Protein AF-A0A944LSF4-F1 (afdb_monomer_lite)

pLDDT: mean 94.44, std 5.09, range [72.0, 98.56]

Foldseek 3Di:
DDPVCPPQLQKDACVVCPLLPFWQAGIWRKAWDWDADPNDIDIFIWIQGPVRFIEGLDPCCVVPHDGHHRVVTTDANPPPPRHTRDSVVSVVSNVVNVD

Structure (mmCIF, N/CA/C/O backbone):
data_AF-A0A944LSF4-F1
#
_entry.id   AF-A0A944LSF4-F1
#
loop_
_atom_site.group_PDB
_atom_site.id
_atom_site.type_symbol
_atom_site.label_atom_id
_atom_site.label_alt_id
_atom_site.label_comp_id
_atom_site.label_asym_id
_atom_site.label_entity_id
_atom_site.label_seq_id
_atom_site.pdbx_PDB_ins_code
_atom_site.Cartn_x
_atom_site.Cartn_y
_atom_site.Cartn_z
_atom_site.occupancy
_atom_site.B_iso_or_equiv
_atom_site.auth_seq_id
_atom_site.auth_comp_id
_atom_site.auth_asym_id
_atom_site.auth_atom_id
_atom_site.pdbx_PDB_model_num
ATOM 1 N N . MET A 1 1 ? 0.348 -11.408 -12.798 1.00 73.88 1 MET A N 1
ATOM 2 C CA . MET A 1 1 ? -0.611 -11.321 -11.678 1.00 73.88 1 MET A CA 1
ATOM 3 C C . MET A 1 1 ? -1.441 -12.600 -11.629 1.00 73.88 1 MET A C 1
ATOM 5 O O . MET A 1 1 ? -1.867 -13.035 -12.696 1.00 73.88 1 MET A O 1
ATOM 9 N N . PRO A 1 2 ? -1.641 -13.226 -10.457 1.00 80.25 2 PRO A N 1
ATOM 10 C CA . PRO A 1 2 ? -2.462 -14.429 -10.315 1.00 80.25 2 PRO A CA 1
ATOM 11 C C . PRO A 1 2 ? -3.941 -14.175 -10.630 1.00 80.25 2 PRO A C 1
ATOM 13 O O . PRO A 1 2 ? -4.48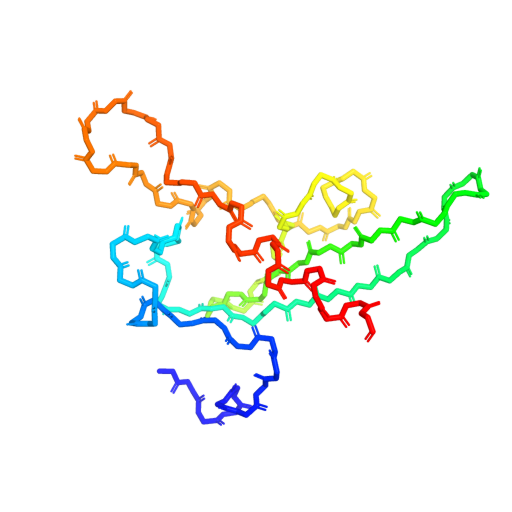2 -13.130 -10.277 1.00 80.25 2 PRO A O 1
ATOM 16 N N . ALA A 1 3 ? -4.622 -15.162 -11.219 1.00 86.00 3 ALA A N 1
ATOM 17 C CA . ALA A 1 3 ? -6.058 -15.075 -11.515 1.00 86.00 3 ALA A CA 1
ATOM 18 C C . ALA A 1 3 ? -6.925 -14.874 -10.256 1.00 86.00 3 ALA A C 1
ATOM 20 O O . ALA A 1 3 ? -7.996 -14.280 -10.340 1.00 86.00 3 ALA A O 1
ATOM 21 N N . ALA A 1 4 ? -6.443 -15.333 -9.097 1.00 86.94 4 ALA A N 1
ATOM 22 C CA . ALA A 1 4 ? -7.153 -15.259 -7.823 1.00 86.94 4 ALA A CA 1
ATOM 23 C C . ALA A 1 4 ? -7.442 -13.821 -7.356 1.00 86.94 4 ALA A C 1
ATOM 25 O O . ALA A 1 4 ? -8.471 -13.595 -6.734 1.00 86.94 4 ALA A O 1
ATOM 26 N N . VAL A 1 5 ? -6.577 -12.857 -7.689 1.00 89.75 5 VAL A N 1
ATOM 27 C CA . VAL A 1 5 ? -6.711 -11.451 -7.252 1.00 89.75 5 VAL A CA 1
ATOM 28 C C . VAL A 1 5 ? -7.224 -10.528 -8.358 1.00 89.75 5 VAL A C 1
ATOM 30 O O . VAL A 1 5 ? -7.424 -9.343 -8.139 1.00 89.75 5 VAL A O 1
ATOM 33 N N . ALA A 1 6 ? -7.463 -11.055 -9.562 1.00 90.75 6 ALA A N 1
ATOM 34 C CA . ALA A 1 6 ? -7.773 -10.249 -10.745 1.00 90.75 6 ALA A CA 1
ATOM 35 C C . ALA A 1 6 ? -9.093 -9.462 -10.656 1.00 90.75 6 ALA A C 1
ATOM 37 O O . ALA A 1 6 ? -9.303 -8.539 -11.438 1.00 90.75 6 ALA A O 1
ATOM 38 N N . LYS A 1 7 ? -9.995 -9.856 -9.752 1.00 93.31 7 LYS A N 1
ATOM 39 C CA . LYS A 1 7 ? -11.297 -9.211 -9.527 1.00 93.31 7 LYS A CA 1
ATOM 40 C C . LYS A 1 7 ? -11.388 -8.524 -8.166 1.00 93.31 7 LYS A C 1
ATOM 42 O O . LYS A 1 7 ? -12.480 -8.122 -7.775 1.00 93.31 7 LYS A O 1
ATOM 47 N N . ASP A 1 8 ? -10.281 -8.457 -7.435 1.00 96.06 8 ASP A N 1
ATOM 48 C CA . ASP A 1 8 ? -10.269 -7.836 -6.121 1.00 96.06 8 ASP A CA 1
ATOM 49 C C . ASP A 1 8 ? -10.427 -6.311 -6.274 1.00 96.06 8 ASP A C 1
ATOM 51 O O . ASP A 1 8 ? -9.679 -5.711 -7.053 1.00 96.06 8 ASP A O 1
ATOM 55 N N . PRO A 1 9 ? -11.393 -5.669 -5.592 1.00 95.06 9 PRO A N 1
ATOM 56 C CA . PRO A 1 9 ? -11.581 -4.220 -5.675 1.00 95.06 9 PRO A CA 1
ATOM 57 C C . PRO A 1 9 ? -10.372 -3.428 -5.159 1.00 95.06 9 PRO A C 1
ATOM 59 O O . PRO A 1 9 ? -10.191 -2.281 -5.558 1.00 95.06 9 PRO A O 1
ATOM 62 N N . GLY A 1 10 ? -9.538 -4.030 -4.309 1.00 96.81 10 GLY A N 1
ATOM 63 C CA . GLY A 1 10 ? -8.293 -3.450 -3.826 1.00 96.81 10 GLY A CA 1
ATOM 64 C C . GLY A 1 10 ? -7.097 -3.681 -4.745 1.00 96.81 10 GLY A C 1
ATOM 65 O O . GLY A 1 10 ? -5.993 -3.249 -4.422 1.00 96.81 10 GLY A O 1
ATOM 66 N N . LEU A 1 11 ? -7.254 -4.369 -5.878 1.00 97.69 11 LEU A N 1
ATOM 67 C CA . LEU A 1 11 ? -6.133 -4.655 -6.764 1.00 97.69 11 LEU A CA 1
ATOM 68 C C . LEU A 1 11 ? -5.550 -3.373 -7.383 1.00 97.69 11 LEU A C 1
ATOM 70 O O . LEU A 1 11 ? -6.191 -2.701 -8.191 1.00 97.69 11 LEU A O 1
ATOM 74 N N . LEU A 1 12 ? -4.270 -3.117 -7.106 1.00 97.38 12 LEU A N 1
ATOM 75 C CA . LEU A 1 12 ? -3.474 -2.058 -7.723 1.00 97.38 12 LEU A CA 1
ATOM 76 C C . LEU A 1 12 ? -2.325 -2.686 -8.513 1.00 97.38 12 LEU A C 1
ATOM 78 O O . LEU A 1 12 ? -1.564 -3.491 -7.977 1.00 97.38 12 LEU A O 1
ATOM 82 N N . VAL A 1 13 ? -2.178 -2.319 -9.786 1.00 96.69 13 VAL A N 1
ATOM 83 C CA . VAL A 1 13 ? -1.155 -2.882 -10.685 1.00 96.69 13 VAL A CA 1
ATOM 84 C C . VAL A 1 13 ? -0.256 -1.788 -11.238 1.00 96.69 13 VAL A C 1
ATOM 86 O O . VAL A 1 13 ? -0.742 -0.744 -11.671 1.00 96.69 13 VAL A O 1
ATOM 89 N N . SER A 1 14 ? 1.050 -2.041 -11.294 1.00 96.44 14 SER A N 1
ATOM 90 C CA . SER A 1 14 ? 2.039 -1.054 -11.740 1.00 96.44 14 SER A CA 1
ATOM 91 C C . SER A 1 14 ? 1.741 -0.487 -13.126 1.00 96.44 14 SER A C 1
ATOM 93 O O . SER A 1 14 ? 1.882 0.710 -13.349 1.00 96.44 14 SER A O 1
ATOM 95 N N . THR A 1 15 ? 1.228 -1.311 -14.041 1.00 95.00 15 THR A N 1
ATOM 96 C CA . THR A 1 15 ? 0.867 -0.904 -15.407 1.00 95.00 15 THR A CA 1
ATOM 97 C C . THR A 1 15 ? -0.233 0.152 -15.473 1.00 95.00 15 THR A C 1
ATOM 99 O O . THR A 1 15 ? -0.288 0.890 -16.450 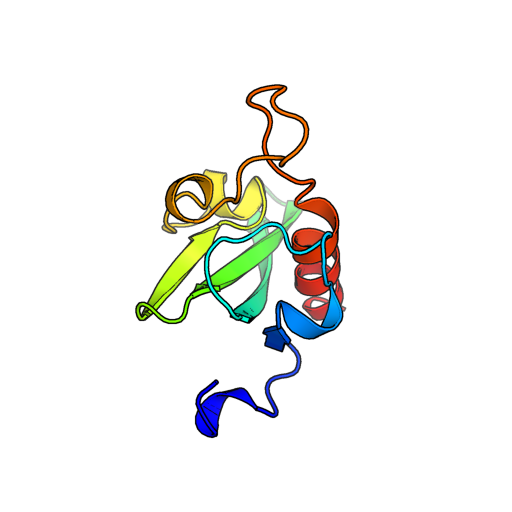1.00 95.00 15 THR A O 1
ATOM 102 N N . THR A 1 16 ? -1.095 0.247 -14.457 1.00 92.50 16 THR A N 1
ATOM 103 C CA . THR A 1 16 ? -2.130 1.292 -14.385 1.00 92.50 16 THR A CA 1
ATOM 104 C C . THR A 1 16 ? -1.537 2.636 -13.964 1.00 92.50 16 THR A C 1
ATOM 106 O O . THR A 1 16 ? -2.006 3.682 -14.404 1.00 92.50 16 THR A O 1
ATOM 109 N N . PHE A 1 17 ? -0.491 2.618 -13.134 1.00 89.94 17 PHE A N 1
ATOM 110 C CA . PHE A 1 17 ? 0.144 3.819 -12.583 1.00 89.94 17 PHE A CA 1
ATOM 111 C C . PHE A 1 17 ? 1.364 4.281 -13.398 1.00 89.94 17 PHE A C 1
ATOM 113 O O . PHE A 1 17 ? 1.747 5.449 -13.316 1.00 89.94 17 PHE A O 1
ATOM 120 N N . GLY A 1 18 ? 1.967 3.392 -14.193 1.00 90.94 18 GLY A N 1
ATOM 121 C CA . GLY A 1 18 ? 3.176 3.669 -14.969 1.00 90.94 18 GLY A CA 1
ATOM 122 C C . GLY A 1 18 ? 4.322 4.130 -14.068 1.00 90.94 18 GLY A C 1
ATOM 123 O O . GLY A 1 18 ? 4.562 3.549 -13.012 1.00 90.94 18 GLY A O 1
ATOM 124 N N . ASP A 1 19 ? 4.977 5.225 -14.449 1.00 88.69 19 ASP A N 1
ATOM 125 C CA . ASP A 1 19 ? 6.115 5.802 -13.716 1.00 88.69 19 ASP A CA 1
ATOM 126 C C . ASP A 1 19 ? 5.748 6.340 -12.322 1.00 88.69 19 ASP A C 1
ATOM 128 O O . ASP A 1 19 ? 6.625 6.641 -11.517 1.00 88.69 19 ASP A O 1
ATOM 132 N N . LYS A 1 20 ? 4.450 6.463 -12.017 1.00 90.44 20 LYS A N 1
ATOM 133 C CA . LYS A 1 20 ? 3.960 6.864 -10.690 1.00 90.44 20 LYS A CA 1
ATOM 134 C C . LYS A 1 20 ? 3.797 5.686 -9.735 1.00 90.44 20 LYS A C 1
ATOM 136 O O . LYS A 1 20 ? 3.366 5.887 -8.605 1.00 90.44 20 LYS A O 1
ATOM 141 N N . TRP A 1 21 ? 4.070 4.462 -10.182 1.00 96.25 21 TRP A N 1
ATOM 142 C CA . TRP A 1 21 ? 3.961 3.283 -9.338 1.00 96.25 21 TRP A CA 1
ATOM 143 C C . TRP A 1 21 ? 5.026 3.312 -8.232 1.00 96.25 21 TRP A C 1
ATOM 145 O O . TRP A 1 21 ? 6.217 3.244 -8.541 1.00 96.25 21 TRP A O 1
ATOM 155 N N . PRO A 1 22 ? 4.643 3.383 -6.944 1.00 97.12 22 PRO A N 1
ATOM 156 C CA . PRO A 1 22 ? 5.609 3.664 -5.893 1.00 97.12 22 PRO A CA 1
ATOM 157 C C . PRO A 1 22 ? 6.246 2.406 -5.298 1.00 97.12 22 PRO A C 1
ATOM 159 O O . PRO A 1 22 ? 6.982 2.494 -4.320 1.00 97.12 22 PRO A O 1
ATOM 162 N N . LEU A 1 23 ? 5.978 1.224 -5.852 1.00 97.56 23 LEU A N 1
ATOM 163 C CA . LEU A 1 23 ? 6.439 -0.048 -5.303 1.00 97.56 23 LEU A CA 1
ATOM 164 C C . LEU A 1 23 ? 7.371 -0.781 -6.268 1.00 97.56 23 LEU A C 1
ATOM 166 O O . LEU A 1 23 ? 7.291 -0.643 -7.483 1.00 97.56 23 LEU A O 1
ATOM 170 N N . THR A 1 24 ? 8.255 -1.612 -5.730 1.00 97.31 24 THR A N 1
ATOM 171 C CA . THR A 1 24 ? 9.144 -2.468 -6.531 1.00 97.31 24 THR A CA 1
ATOM 172 C C . THR A 1 24 ? 8.452 -3.749 -7.005 1.00 97.31 24 THR A C 1
ATOM 174 O O . THR A 1 24 ? 8.929 -4.410 -7.927 1.00 97.31 24 THR A O 1
ATOM 177 N N . VAL A 1 25 ? 7.315 -4.101 -6.399 1.00 97.44 25 VAL A N 1
ATOM 178 C CA . VAL A 1 25 ? 6.491 -5.258 -6.775 1.00 97.44 25 VAL A CA 1
ATOM 179 C C . VAL A 1 25 ? 5.488 -4.888 -7.873 1.00 97.44 25 VAL A C 1
ATOM 181 O O . VAL A 1 25 ? 5.019 -3.757 -7.906 1.00 97.44 25 VAL A O 1
ATOM 184 N N . PRO A 1 26 ? 5.114 -5.810 -8.778 1.00 97.06 26 PRO A N 1
ATOM 185 C CA . PRO A 1 26 ? 4.282 -5.482 -9.943 1.00 97.06 26 PRO A CA 1
ATOM 186 C C . PRO A 1 26 ? 2.807 -5.191 -9.624 1.00 97.06 26 PRO A C 1
ATOM 188 O O . PRO A 1 26 ? 2.093 -4.646 -10.465 1.00 97.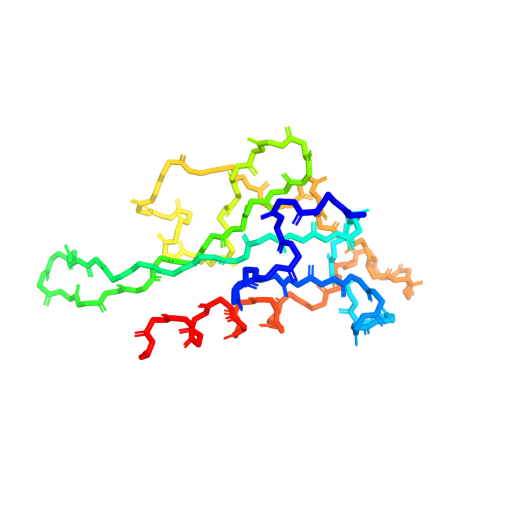06 26 PRO A O 1
ATOM 191 N N . TYR A 1 27 ? 2.324 -5.604 -8.456 1.00 97.75 27 TYR A N 1
ATOM 192 C CA . TYR A 1 27 ? 0.964 -5.350 -7.996 1.00 97.75 27 TYR A CA 1
ATOM 193 C C . TYR A 1 27 ? 0.896 -5.490 -6.477 1.00 97.75 27 TYR A C 1
ATOM 195 O O . TYR A 1 27 ? 1.763 -6.134 -5.885 1.00 97.75 27 TYR A O 1
ATOM 203 N N . VAL A 1 28 ? -0.157 -4.946 -5.879 1.00 98.25 28 VAL A N 1
ATOM 204 C CA . VAL A 1 28 ? -0.582 -5.247 -4.509 1.00 98.25 28 VAL A CA 1
ATOM 205 C C . VAL A 1 28 ? -2.101 -5.345 -4.444 1.00 98.25 28 VAL A C 1
ATOM 207 O O . VAL A 1 28 ? -2.792 -4.869 -5.346 1.00 98.25 28 VAL A O 1
ATOM 210 N N . VAL A 1 29 ? -2.618 -5.947 -3.379 1.00 98.31 29 VAL A N 1
ATOM 211 C CA . VAL A 1 29 ? -4.041 -5.871 -3.032 1.00 98.31 29 VAL A CA 1
ATOM 212 C C . VAL A 1 29 ? -4.180 -4.979 -1.806 1.00 98.31 29 VAL A C 1
ATOM 214 O O . VAL A 1 29 ? -3.662 -5.307 -0.743 1.00 98.31 29 VAL A O 1
ATOM 217 N N . ALA A 1 30 ? -4.805 -3.822 -1.977 1.00 98.25 30 ALA A N 1
ATOM 218 C CA . ALA A 1 30 ? -5.068 -2.869 -0.916 1.00 98.25 30 ALA A CA 1
ATOM 219 C C . ALA A 1 30 ? -6.272 -3.297 -0.074 1.00 98.25 30 ALA A C 1
ATOM 221 O O . ALA A 1 30 ? -7.263 -3.801 -0.593 1.00 98.25 30 ALA A O 1
ATOM 222 N N . HIS A 1 31 ? -6.196 -3.022 1.223 1.00 98.06 31 HIS A N 1
ATOM 223 C CA . HIS A 1 31 ? -7.271 -3.268 2.175 1.00 98.06 31 HIS A CA 1
ATOM 224 C C . HIS A 1 31 ? -7.480 -2.046 3.050 1.00 98.06 31 HIS A C 1
ATOM 226 O O . HIS A 1 31 ? -6.547 -1.278 3.310 1.00 98.06 31 HIS A O 1
ATOM 232 N N . CYS A 1 32 ? -8.701 -1.899 3.553 1.00 98.06 32 CYS A N 1
ATOM 233 C CA . CYS A 1 32 ? -9.006 -0.887 4.544 1.00 98.06 32 CYS A CA 1
ATOM 234 C C . CYS A 1 32 ? -9.955 -1.417 5.613 1.00 98.06 32 CYS A C 1
ATOM 236 O O . CYS A 1 32 ? -10.950 -2.076 5.314 1.00 98.06 32 CYS A O 1
ATOM 238 N N . GLN A 1 33 ? -9.640 -1.111 6.870 1.00 96.56 33 GLN A N 1
ATOM 239 C CA . GLN A 1 33 ? -10.463 -1.459 8.022 1.00 96.56 33 GLN A CA 1
ATOM 240 C C . GLN A 1 33 ? -10.615 -0.261 8.963 1.00 96.56 33 GLN A C 1
ATOM 242 O O . GLN A 1 33 ? -9.636 0.379 9.345 1.00 96.56 33 GLN A O 1
ATOM 247 N N . GLY A 1 34 ? -11.846 0.009 9.399 1.00 96.44 34 GLY A N 1
ATOM 248 C CA . GLY A 1 34 ? -12.111 0.956 10.481 1.00 96.44 34 GLY A CA 1
ATOM 249 C C . GLY A 1 34 ? -11.795 0.359 11.856 1.00 96.44 34 GLY A C 1
ATOM 250 O O . GLY A 1 34 ? -12.221 -0.755 12.164 1.00 96.44 34 GLY A O 1
ATOM 251 N N . ILE A 1 35 ? -11.094 1.111 12.703 1.00 95.44 35 ILE A N 1
ATOM 252 C CA . ILE A 1 35 ? -10.842 0.770 14.112 1.00 95.44 35 ILE A CA 1
ATOM 253 C C . ILE A 1 35 ? -11.271 1.917 15.031 1.00 95.44 35 ILE A C 1
ATOM 255 O O . ILE A 1 35 ? -11.395 3.063 14.598 1.00 95.44 35 ILE A O 1
ATOM 259 N N . THR A 1 36 ? -11.455 1.626 16.321 1.00 96.69 36 THR A N 1
ATOM 260 C CA . THR A 1 36 ? -11.689 2.648 17.349 1.00 96.69 36 THR A CA 1
ATOM 261 C C . THR A 1 36 ? -10.595 2.593 18.406 1.00 96.69 36 THR A C 1
ATOM 263 O O . THR A 1 36 ? -10.448 1.590 19.098 1.00 96.69 36 THR A O 1
ATOM 266 N N . VAL A 1 37 ? -9.856 3.692 18.564 1.00 94.12 37 VAL A N 1
ATOM 267 C CA . VAL A 1 37 ? -8.788 3.836 19.564 1.00 94.12 37 VAL A CA 1
ATOM 268 C C . VAL A 1 37 ? -9.086 5.065 20.412 1.00 94.12 37 VAL A C 1
ATOM 270 O O . VAL A 1 37 ? -9.270 6.157 19.878 1.00 94.12 37 VAL A O 1
ATOM 273 N N . ALA A 1 38 ? -9.182 4.889 21.734 1.00 93.94 38 ALA A N 1
ATOM 274 C CA . ALA A 1 38 ? -9.495 5.967 22.682 1.00 93.94 38 ALA A CA 1
ATOM 275 C C . ALA A 1 38 ? -10.719 6.825 22.271 1.00 93.94 38 ALA A C 1
ATOM 277 O O . ALA A 1 38 ? -10.705 8.050 22.378 1.00 93.94 38 ALA A O 1
ATOM 278 N N . GLY A 1 39 ? -11.774 6.179 21.755 1.00 94.94 39 GLY A N 1
ATOM 279 C CA . GLY A 1 39 ? -13.011 6.845 21.326 1.00 94.94 39 GLY A CA 1
ATOM 280 C C . GLY A 1 39 ? -12.939 7.568 19.974 1.00 94.94 39 GLY A C 1
ATOM 281 O O . GLY A 1 39 ? -13.896 8.241 19.606 1.00 94.94 39 GLY A O 1
ATOM 282 N N . ARG A 1 40 ? -11.839 7.439 19.220 1.00 95.56 40 ARG A N 1
ATOM 283 C CA . ARG A 1 40 ? -11.689 7.999 17.867 1.00 95.56 40 ARG A CA 1
ATOM 284 C C . ARG A 1 40 ? -11.755 6.899 16.817 1.00 95.56 40 ARG A C 1
ATOM 286 O O . ARG A 1 40 ? -11.116 5.863 16.985 1.00 95.56 40 ARG A O 1
ATOM 293 N N . HIS A 1 41 ? -12.491 7.142 15.736 1.00 95.62 41 HIS A N 1
ATOM 294 C CA . HIS A 1 41 ? -12.506 6.267 14.566 1.00 95.62 41 HIS A CA 1
ATOM 295 C C . HIS A 1 41 ? -11.293 6.557 13.684 1.00 95.62 41 HIS A C 1
ATOM 297 O O . HIS A 1 41 ? -11.074 7.703 13.295 1.00 95.62 41 HIS A O 1
ATOM 303 N N . LEU A 1 42 ? -10.512 5.523 13.390 1.00 96.38 42 LEU A N 1
ATOM 304 C CA . LEU A 1 42 ? -9.327 5.581 12.540 1.00 96.38 42 LEU A CA 1
ATOM 305 C C . LEU A 1 42 ? -9.459 4.548 11.419 1.00 96.38 42 LEU A C 1
ATOM 307 O O . LEU A 1 42 ? -10.193 3.570 11.555 1.00 96.38 42 LEU A O 1
ATOM 311 N N . GLN A 1 43 ? -8.729 4.753 10.328 1.00 97.62 43 GLN A N 1
ATOM 312 C CA . GLN A 1 43 ? -8.702 3.844 9.185 1.00 97.62 43 GLN A CA 1
ATOM 313 C C . GLN A 1 43 ? -7.317 3.211 9.071 1.00 97.62 43 GLN A C 1
ATOM 315 O O . GLN A 1 43 ? -6.306 3.903 8.960 1.00 97.62 43 GLN A O 1
ATOM 320 N N . VAL A 1 44 ? -7.275 1.887 9.112 1.00 98.00 44 VAL A N 1
ATOM 321 C CA . VAL A 1 44 ? -6.077 1.076 8.905 1.00 98.00 44 VAL A CA 1
ATOM 322 C C . VAL A 1 44 ? -6.024 0.719 7.428 1.00 98.00 44 VAL A C 1
ATOM 324 O O . VAL A 1 44 ? -6.878 -0.031 6.963 1.00 98.00 44 VAL A O 1
ATOM 327 N N . ALA A 1 45 ? -5.039 1.254 6.707 1.00 98.31 45 ALA A N 1
ATOM 328 C CA . ALA A 1 45 ? -4.781 0.907 5.313 1.00 98.31 45 ALA A CA 1
ATOM 329 C C . ALA A 1 45 ? -3.576 -0.034 5.227 1.00 98.31 45 ALA A C 1
ATOM 331 O O . ALA A 1 45 ? -2.494 0.283 5.736 1.00 98.31 45 ALA A O 1
ATOM 332 N N . THR A 1 46 ? -3.745 -1.174 4.567 1.00 98.56 46 THR A N 1
ATOM 333 C CA . THR A 1 46 ? -2.679 -2.160 4.344 1.00 98.56 46 THR A CA 1
ATOM 334 C C . THR A 1 46 ? -2.629 -2.595 2.890 1.00 98.56 46 THR A C 1
ATOM 336 O O . THR A 1 46 ? -3.558 -2.349 2.120 1.00 98.56 46 THR A O 1
ATOM 339 N N . VAL A 1 47 ? -1.523 -3.229 2.505 1.00 98.56 47 VAL A N 1
ATOM 340 C CA . VAL A 1 47 ? -1.367 -3.849 1.190 1.00 98.56 47 VAL A CA 1
ATOM 341 C C . VAL A 1 47 ? -0.774 -5.246 1.319 1.00 98.56 47 VAL A C 1
ATOM 343 O O . VAL A 1 47 ? 0.231 -5.435 2.006 1.00 98.56 47 VAL A O 1
ATOM 346 N N . ASP A 1 48 ? -1.369 -6.212 0.629 1.00 98.25 48 ASP A N 1
ATOM 347 C CA . ASP A 1 48 ? -0.797 -7.542 0.448 1.00 98.25 48 ASP A CA 1
ATOM 348 C C . ASP A 1 48 ? 0.069 -7.560 -0.808 1.00 98.25 48 ASP A C 1
ATOM 350 O O . ASP A 1 48 ? -0.385 -7.248 -1.916 1.00 98.25 48 ASP A O 1
ATOM 354 N N . ALA A 1 49 ? 1.333 -7.932 -0.633 1.00 98.00 49 ALA A N 1
ATOM 355 C CA . ALA A 1 49 ? 2.301 -8.026 -1.709 1.00 98.00 49 ALA A CA 1
ATOM 356 C C . ALA A 1 49 ? 2.356 -9.447 -2.310 1.00 98.00 49 ALA A C 1
ATOM 358 O O . ALA A 1 49 ? 1.933 -10.424 -1.686 1.00 98.00 49 ALA A O 1
ATOM 359 N N . PRO A 1 50 ? 2.922 -9.611 -3.521 1.00 97.06 50 PRO A N 1
ATOM 360 C CA . PRO A 1 50 ? 3.023 -10.915 -4.182 1.00 97.06 50 PRO A CA 1
ATOM 361 C C . PRO A 1 50 ? 3.886 -11.936 -3.430 1.00 97.06 50 PRO A C 1
ATOM 363 O O . PRO A 1 50 ? 3.809 -13.126 -3.724 1.00 97.06 50 PRO A O 1
ATOM 366 N N . ASP A 1 51 ? 4.709 -11.486 -2.480 1.00 95.12 51 ASP A N 1
ATOM 367 C CA . ASP A 1 51 ? 5.511 -12.347 -1.608 1.00 95.12 51 ASP A CA 1
ATOM 368 C C . ASP A 1 51 ? 4.709 -12.940 -0.432 1.00 95.12 51 ASP A C 1
ATOM 370 O O . ASP A 1 51 ? 5.275 -13.644 0.405 1.00 95.12 51 ASP A O 1
ATOM 374 N N . GLY A 1 52 ? 3.396 -12.684 -0.385 1.00 95.38 52 GLY A N 1
ATOM 375 C CA . GLY A 1 52 ? 2.470 -13.222 0.609 1.00 95.38 52 GLY A CA 1
ATOM 376 C C . GLY A 1 52 ? 2.482 -12.474 1.940 1.00 95.38 52 GLY A C 1
ATOM 377 O O . GLY A 1 52 ? 1.926 -12.979 2.914 1.00 95.38 52 GLY A O 1
ATOM 378 N N . LYS A 1 53 ? 3.126 -11.305 2.006 1.00 97.94 53 LYS A N 1
ATOM 379 C CA . LYS A 1 53 ? 3.200 -10.492 3.220 1.00 97.94 53 LYS A CA 1
ATOM 380 C C . LYS A 1 53 ? 2.282 -9.279 3.148 1.00 97.94 53 LYS A C 1
ATOM 382 O O . LYS A 1 53 ? 2.066 -8.707 2.080 1.00 97.94 53 LYS A O 1
ATOM 387 N N . THR A 1 54 ? 1.834 -8.851 4.323 1.00 98.44 54 THR A N 1
ATOM 388 C CA . THR A 1 54 ? 1.017 -7.651 4.508 1.00 98.44 54 THR A CA 1
ATOM 389 C C . THR A 1 54 ? 1.863 -6.515 5.070 1.00 98.44 54 THR A C 1
ATOM 391 O O . THR A 1 54 ? 2.545 -6.662 6.091 1.00 98.44 54 THR A O 1
ATOM 394 N N . TYR A 1 55 ? 1.783 -5.365 4.414 1.00 98.56 55 TYR A N 1
ATOM 395 C CA . TYR A 1 55 ? 2.523 -4.159 4.757 1.00 98.56 55 TYR A CA 1
ATOM 396 C C . TYR A 1 55 ? 1.579 -3.042 5.197 1.00 98.56 55 TYR A C 1
ATOM 398 O O . TYR A 1 55 ? 0.478 -2.892 4.662 1.00 98.56 55 TYR A O 1
ATOM 406 N N . ALA A 1 56 ? 2.021 -2.234 6.159 1.00 98.31 56 ALA A N 1
ATOM 407 C CA . ALA A 1 56 ? 1.311 -1.026 6.555 1.00 98.31 56 ALA A CA 1
ATOM 408 C C . ALA A 1 56 ? 1.427 0.036 5.453 1.00 98.31 56 ALA A C 1
ATOM 410 O O . ALA A 1 56 ? 2.532 0.461 5.118 1.00 98.31 56 ALA A O 1
ATOM 411 N N . ALA A 1 57 ? 0.291 0.489 4.919 1.00 97.62 57 ALA A N 1
ATOM 412 C CA . ALA A 1 57 ? 0.255 1.526 3.890 1.00 97.62 57 ALA A CA 1
ATOM 413 C C . ALA A 1 57 ? 0.137 2.939 4.486 1.00 97.62 57 ALA A C 1
ATOM 415 O O . ALA A 1 57 ? 0.586 3.896 3.865 1.00 97.62 57 ALA A O 1
ATOM 416 N N . ASN A 1 58 ? -0.417 3.093 5.694 1.00 97.62 58 ASN A N 1
ATOM 417 C CA . ASN A 1 58 ? -0.519 4.383 6.382 1.00 97.62 58 ASN A CA 1
ATOM 418 C C . ASN A 1 58 ? 0.031 4.346 7.821 1.00 97.62 58 ASN A C 1
ATOM 420 O O . ASN A 1 58 ? 0.314 3.284 8.376 1.00 97.62 58 ASN A O 1
ATOM 424 N N . GLY A 1 59 ? 0.162 5.526 8.438 1.00 96.62 59 GLY A N 1
ATOM 425 C CA . GLY A 1 59 ? 0.661 5.662 9.813 1.00 96.62 59 GLY A CA 1
ATOM 426 C C . GLY A 1 59 ? -0.198 4.919 10.839 1.00 96.62 59 GLY A C 1
ATOM 427 O O . GLY A 1 59 ? 0.333 4.222 11.688 1.00 96.62 59 GLY A O 1
ATOM 428 N N . THR A 1 60 ? -1.527 4.950 10.702 1.00 97.19 60 THR A N 1
ATOM 429 C CA . THR A 1 60 ? -2.433 4.208 11.596 1.00 97.19 60 THR A CA 1
ATOM 430 C C . THR A 1 60 ? -2.173 2.702 11.564 1.00 97.19 60 THR A C 1
ATOM 432 O O . THR A 1 60 ? -2.173 2.065 12.615 1.00 97.19 60 THR A O 1
ATOM 435 N N . ALA A 1 61 ? -1.923 2.123 10.388 1.00 97.75 61 ALA A N 1
ATOM 436 C CA . ALA A 1 61 ? -1.557 0.718 10.268 1.00 97.75 61 ALA A CA 1
ATOM 437 C C . ALA A 1 61 ? -0.190 0.418 10.903 1.00 97.75 61 ALA A C 1
ATOM 439 O O . ALA A 1 61 ? -0.042 -0.636 11.516 1.00 97.75 61 ALA A O 1
ATOM 440 N N . LYS A 1 62 ? 0.782 1.338 10.805 1.00 96.75 62 LYS A N 1
ATOM 441 C CA . LYS A 1 62 ? 2.084 1.213 11.486 1.00 96.75 62 LYS A CA 1
ATOM 442 C C . LYS A 1 62 ? 1.946 1.283 13.013 1.00 96.75 62 LYS A C 1
ATOM 444 O O . LYS A 1 62 ? 2.538 0.469 13.711 1.00 96.75 62 LYS A O 1
ATOM 449 N N . ASP A 1 63 ? 1.141 2.215 13.518 1.00 96.56 63 ASP A N 1
ATOM 450 C CA . ASP A 1 63 ? 1.051 2.529 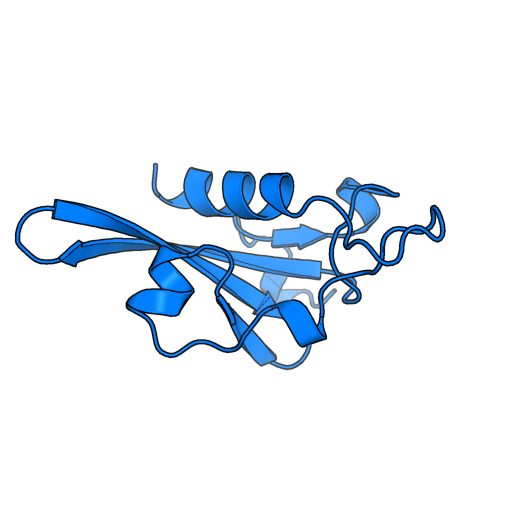14.951 1.00 96.56 63 ASP A CA 1
ATOM 451 C C . ASP A 1 63 ? 0.115 1.594 15.731 1.00 96.56 63 ASP A C 1
ATOM 453 O O . ASP A 1 63 ? 0.284 1.392 16.935 1.00 96.56 63 ASP A O 1
ATOM 457 N N . HIS A 1 64 ? -0.907 1.046 15.067 1.00 94.88 64 HIS A N 1
ATOM 458 C CA . HIS A 1 64 ? -1.969 0.266 15.712 1.00 94.88 64 HIS A CA 1
ATOM 459 C C . HIS A 1 64 ? -2.155 -1.141 15.130 1.00 94.88 64 HIS A C 1
ATOM 461 O O . HIS A 1 64 ? -3.025 -1.881 15.592 1.00 94.88 64 HIS A O 1
ATOM 467 N N . GLY A 1 65 ? -1.363 -1.517 14.126 1.00 90.75 65 GLY A N 1
ATOM 468 C CA . GLY A 1 65 ? -1.361 -2.846 13.521 1.00 90.75 65 GLY A CA 1
ATOM 469 C C . GLY A 1 65 ? -0.124 -3.671 13.877 1.00 90.75 65 GLY A C 1
ATOM 470 O O . GLY A 1 65 ? 0.786 -3.211 14.559 1.00 90.75 65 GLY A O 1
ATOM 471 N N . ASN A 1 66 ? -0.086 -4.907 13.381 1.00 94.44 66 ASN A N 1
ATOM 472 C CA . ASN A 1 66 ? 1.095 -5.774 13.423 1.00 94.44 66 ASN A CA 1
ATOM 473 C C . ASN A 1 66 ? 1.493 -6.151 11.988 1.00 94.44 66 ASN A C 1
ATOM 475 O O . ASN A 1 66 ? 1.405 -7.312 11.589 1.00 94.44 66 ASN A O 1
ATOM 479 N N . TYR A 1 67 ? 1.839 -5.136 11.194 1.00 97.19 67 TYR A N 1
ATOM 480 C CA . TYR A 1 67 ? 2.173 -5.263 9.774 1.00 97.19 67 TYR A CA 1
ATOM 481 C C . TYR A 1 67 ? 3.630 -4.882 9.521 1.00 97.19 67 TYR A C 1
ATOM 483 O O . TYR A 1 67 ? 4.257 -4.192 10.324 1.00 97.19 67 TYR A O 1
ATOM 491 N N . LEU A 1 68 ? 4.172 -5.320 8.388 1.00 97.81 68 LEU A N 1
ATOM 492 C CA . LEU A 1 68 ? 5.541 -4.990 8.006 1.00 97.81 68 LEU A CA 1
ATOM 493 C C . LEU A 1 68 ? 5.666 -3.546 7.515 1.00 97.81 68 LEU A C 1
ATOM 495 O O . LEU A 1 68 ? 4.709 -2.964 7.000 1.00 97.81 68 LEU A O 1
ATOM 499 N N . ASP A 1 69 ? 6.878 -2.995 7.611 1.00 96.25 69 ASP A N 1
ATOM 500 C CA . ASP A 1 69 ? 7.179 -1.694 7.019 1.00 96.25 69 ASP A CA 1
ATOM 501 C C . ASP A 1 69 ? 7.312 -1.793 5.491 1.00 96.25 69 ASP A C 1
ATOM 503 O O . ASP A 1 69 ? 8.041 -2.639 4.954 1.00 96.25 69 ASP A O 1
ATOM 507 N N . ILE A 1 70 ? 6.598 -0.906 4.797 1.00 96.62 70 ILE A N 1
ATOM 508 C CA . ILE A 1 70 ? 6.563 -0.788 3.341 1.00 96.62 70 ILE A CA 1
ATOM 509 C C . ILE A 1 70 ? 7.933 -0.447 2.735 1.00 96.62 70 ILE A C 1
ATOM 511 O O . ILE A 1 70 ? 8.171 -0.763 1.571 1.00 96.62 70 ILE A O 1
ATOM 515 N N . ASP A 1 71 ? 8.861 0.129 3.512 1.00 94.50 71 ASP A N 1
ATOM 516 C CA . ASP A 1 71 ? 10.176 0.604 3.048 1.00 94.50 71 ASP A CA 1
ATOM 517 C C . ASP A 1 71 ? 10.968 -0.434 2.237 1.00 94.50 71 ASP A C 1
ATOM 519 O O . ASP A 1 71 ? 11.669 -0.081 1.282 1.00 94.50 71 ASP A O 1
ATOM 523 N N . SER A 1 72 ? 10.827 -1.718 2.585 1.00 93.81 72 SER A N 1
ATOM 524 C CA . SER A 1 72 ? 11.493 -2.835 1.898 1.00 93.81 72 SER A CA 1
ATOM 525 C C . SER A 1 72 ? 11.037 -3.043 0.449 1.00 93.81 72 SER A C 1
ATOM 527 O O . SER A 1 72 ? 11.796 -3.581 -0.359 1.00 93.81 72 SER A O 1
ATOM 529 N N . ILE A 1 73 ? 9.826 -2.599 0.108 1.00 96.81 73 ILE A N 1
ATOM 530 C CA . ILE A 1 73 ? 9.248 -2.686 -1.237 1.00 96.81 73 ILE A CA 1
ATOM 531 C C . ILE A 1 73 ? 8.943 -1.309 -1.842 1.00 96.81 73 ILE A C 1
ATOM 533 O O . ILE A 1 73 ? 8.386 -1.235 -2.934 1.00 96.81 73 ILE A O 1
ATOM 537 N N . TRP A 1 74 ? 9.336 -0.216 -1.182 1.00 97.12 74 TRP A N 1
ATOM 538 C CA . TRP A 1 74 ? 9.127 1.147 -1.671 1.00 97.12 74 TRP A CA 1
ATOM 539 C C . TRP A 1 74 ? 10.180 1.522 -2.718 1.00 97.12 74 TRP A C 1
ATOM 541 O O . TRP A 1 74 ? 11.386 1.537 -2.436 1.00 97.12 74 TRP A O 1
ATOM 551 N N . ALA A 1 75 ? 9.733 1.843 -3.929 1.00 96.06 75 ALA A N 1
ATOM 552 C CA . ALA A 1 75 ? 10.599 2.211 -5.038 1.00 96.06 75 ALA A CA 1
ATOM 553 C C . ALA A 1 75 ? 11.344 3.539 -4.776 1.00 96.06 75 ALA A C 1
ATOM 555 O O . ALA A 1 75 ? 10.736 4.516 -4.320 1.00 96.06 75 ALA A O 1
ATOM 556 N N . PRO A 1 76 ? 12.659 3.602 -5.063 1.00 94.00 76 PRO A N 1
ATOM 557 C CA . PRO A 1 76 ? 13.380 4.867 -5.087 1.00 94.00 76 PRO A CA 1
ATOM 558 C C . PRO A 1 76 ? 12.858 5.748 -6.226 1.00 94.00 76 PRO A C 1
ATOM 560 O O . PRO A 1 76 ? 12.476 5.252 -7.286 1.00 94.00 76 PRO A O 1
ATOM 563 N N . ASN A 1 77 ? 12.871 7.059 -6.014 1.00 90.56 77 ASN A N 1
ATOM 564 C CA . ASN A 1 77 ? 12.585 8.028 -7.057 1.00 90.56 77 ASN A CA 1
ATOM 565 C C . ASN A 1 77 ? 13.718 7.987 -8.109 1.00 90.56 77 ASN A C 1
ATOM 567 O O . ASN A 1 77 ? 14.895 8.065 -7.737 1.00 90.56 77 ASN A O 1
ATOM 571 N N . PRO A 1 78 ? 13.400 7.839 -9.410 1.00 85.81 78 PRO A N 1
ATOM 572 C CA . PRO A 1 78 ? 14.406 7.755 -10.468 1.00 85.81 78 PRO A CA 1
ATOM 573 C C . PRO A 1 78 ? 15.197 9.055 -10.696 1.00 85.81 78 PRO A C 1
ATOM 575 O O . PRO A 1 78 ? 16.193 9.025 -11.413 1.00 85.81 78 PRO A O 1
ATOM 578 N N . ASP A 1 79 ? 14.802 10.181 -10.092 1.00 88.06 79 ASP A N 1
ATOM 579 C CA . ASP A 1 79 ? 15.479 11.481 -10.231 1.00 88.06 79 ASP A CA 1
ATOM 580 C C . ASP A 1 79 ? 16.866 11.572 -9.556 1.00 88.06 79 ASP A C 1
ATOM 582 O O . ASP A 1 79 ? 17.549 12.589 -9.675 1.00 88.06 79 ASP A O 1
ATOM 586 N N . GLY A 1 80 ? 17.300 10.521 -8.851 1.00 75.75 80 GLY A N 1
ATOM 587 C CA . GLY A 1 80 ? 18.608 10.470 -8.193 1.00 75.75 80 GLY A CA 1
ATOM 588 C C . GLY A 1 80 ? 18.692 11.264 -6.885 1.00 75.75 80 GLY A C 1
ATOM 589 O O . GLY A 1 80 ? 19.771 11.360 -6.305 1.00 75.75 80 GLY A O 1
ATOM 590 N N . SER A 1 81 ? 17.574 11.793 -6.380 1.00 85.88 81 SER A N 1
ATOM 591 C CA . SER A 1 81 ? 17.512 12.529 -5.107 1.00 85.88 81 SER A CA 1
ATOM 592 C C . SER A 1 81 ? 17.747 11.657 -3.864 1.00 85.88 81 SER A C 1
ATOM 594 O O . SER A 1 81 ? 17.962 12.182 -2.773 1.00 85.88 81 SER A O 1
ATOM 596 N N . GLY A 1 82 ? 17.670 10.328 -4.004 1.00 83.44 82 GLY A N 1
ATOM 597 C CA . GLY A 1 82 ? 17.634 9.389 -2.877 1.00 83.44 82 GLY A CA 1
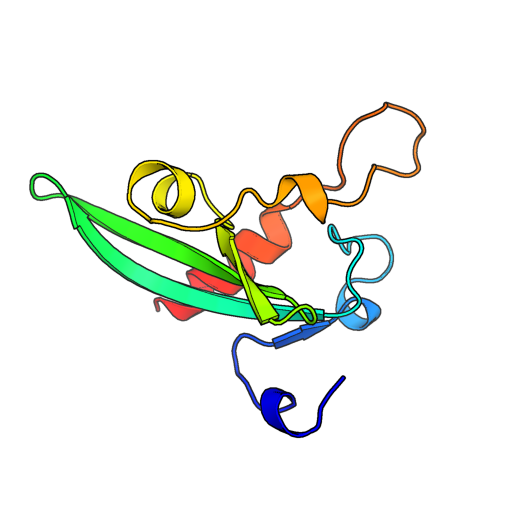ATOM 598 C C . GLY A 1 82 ? 16.275 9.331 -2.167 1.00 83.44 82 GLY A C 1
ATOM 599 O O . GLY A 1 82 ? 16.130 8.593 -1.193 1.00 83.44 82 GLY A O 1
ATOM 600 N N . LEU A 1 83 ? 15.278 10.079 -2.653 1.00 91.62 83 LEU A N 1
ATOM 601 C CA . LEU A 1 83 ? 13.902 10.014 -2.171 1.00 91.62 83 LEU A CA 1
ATOM 602 C C . LEU A 1 83 ? 13.203 8.744 -2.664 1.00 91.62 83 LEU A C 1
ATOM 604 O O . LEU A 1 83 ? 13.689 8.025 -3.538 1.00 91.62 83 LEU A O 1
ATOM 608 N N . LYS A 1 84 ? 12.027 8.480 -2.103 1.00 93.88 84 LYS A N 1
ATOM 609 C CA . LYS A 1 84 ? 11.096 7.461 -2.586 1.00 93.88 84 LYS A CA 1
ATOM 610 C C . LYS A 1 84 ? 10.036 8.098 -3.492 1.00 93.88 84 LYS A C 1
ATOM 612 O O . LYS A 1 84 ? 9.774 9.294 -3.377 1.00 93.88 84 LYS A O 1
ATOM 617 N N . ILE A 1 85 ? 9.440 7.314 -4.392 1.00 95.25 85 ILE A N 1
ATOM 618 C CA . ILE A 1 85 ? 8.290 7.767 -5.198 1.00 95.25 85 ILE A CA 1
ATOM 619 C C . ILE A 1 85 ? 7.114 8.079 -4.260 1.00 95.25 85 ILE A C 1
ATOM 621 O O . ILE A 1 85 ? 6.927 7.381 -3.265 1.00 95.25 85 ILE A O 1
ATOM 625 N N . ASP A 1 86 ? 6.316 9.104 -4.563 1.00 94.56 86 ASP A N 1
ATOM 626 C CA . ASP A 1 86 ? 5.134 9.449 -3.767 1.00 94.56 86 ASP A CA 1
ATOM 627 C C . ASP A 1 86 ? 4.169 8.258 -3.624 1.00 94.56 86 ASP A C 1
ATOM 629 O O . ASP A 1 86 ? 3.680 7.704 -4.609 1.00 94.56 86 ASP A O 1
ATOM 633 N N . PHE A 1 87 ? 3.902 7.869 -2.377 1.00 95.50 87 PHE A N 1
ATOM 634 C CA . PHE A 1 87 ? 3.070 6.718 -2.028 1.00 95.50 87 PHE A CA 1
ATOM 635 C C . PHE A 1 87 ? 1.596 7.087 -1.811 1.00 95.50 87 PHE A C 1
ATOM 637 O O . PHE A 1 87 ? 0.747 6.198 -1.718 1.00 95.50 87 PHE A O 1
ATOM 644 N N . SER A 1 88 ? 1.270 8.385 -1.785 1.00 95.25 88 SER A N 1
ATOM 645 C CA . SER A 1 88 ? -0.092 8.891 -1.567 1.00 95.25 88 SER A CA 1
ATOM 646 C C . SER A 1 88 ? -1.148 8.226 -2.463 1.00 95.25 88 SER A C 1
ATOM 648 O O . SER A 1 88 ? -2.173 7.811 -1.927 1.00 95.25 88 SER A O 1
ATOM 650 N N . PRO A 1 89 ? -0.905 7.968 -3.769 1.00 95.00 89 PRO A N 1
ATOM 651 C CA . PRO A 1 89 ? -1.895 7.302 -4.619 1.00 95.00 89 PRO A CA 1
ATOM 652 C C . PRO A 1 89 ? -2.295 5.891 -4.158 1.00 95.00 89 PRO A C 1
ATOM 654 O O . PRO A 1 89 ? -3.429 5.473 -4.383 1.00 95.00 89 PRO A O 1
ATOM 657 N N . VAL A 1 90 ? -1.384 5.144 -3.522 1.00 96.62 90 VAL A N 1
ATOM 658 C CA . VAL A 1 90 ? -1.689 3.812 -2.969 1.00 96.62 90 VAL A CA 1
ATOM 659 C C . VAL A 1 90 ? -2.479 3.939 -1.667 1.00 96.62 90 VAL A C 1
ATOM 661 O O . VAL A 1 90 ? -3.422 3.178 -1.455 1.00 96.62 90 VAL A O 1
ATOM 664 N N . ILE A 1 91 ? -2.137 4.917 -0.819 1.00 97.00 91 ILE A N 1
ATOM 665 C CA . ILE A 1 91 ? -2.886 5.210 0.413 1.00 97.00 91 ILE A CA 1
ATOM 666 C C . ILE A 1 91 ? -4.320 5.610 0.074 1.00 97.00 91 ILE A C 1
ATOM 668 O O . ILE A 1 91 ? -5.252 5.038 0.632 1.00 97.00 91 ILE A O 1
ATOM 672 N N . ASP A 1 92 ? -4.501 6.545 -0.856 1.00 96.38 92 ASP A N 1
ATOM 673 C CA . ASP A 1 92 ? -5.817 7.048 -1.253 1.00 96.38 92 ASP A CA 1
ATOM 674 C C . ASP A 1 92 ? -6.692 5.928 -1.823 1.00 96.38 92 ASP A C 1
ATOM 676 O O . ASP A 1 92 ? -7.862 5.800 -1.457 1.00 96.38 92 ASP A O 1
ATOM 680 N N . ALA A 1 93 ? -6.112 5.069 -2.669 1.00 95.69 93 ALA A N 1
ATOM 681 C CA . ALA A 1 93 ? -6.809 3.913 -3.218 1.00 95.69 93 ALA A CA 1
ATOM 682 C C . ALA A 1 93 ? -7.227 2.911 -2.130 1.00 95.69 93 ALA A C 1
ATOM 684 O O . ALA A 1 93 ? -8.339 2.391 -2.182 1.00 95.69 93 ALA A O 1
ATOM 685 N N . ALA A 1 94 ? -6.378 2.672 -1.126 1.00 97.06 94 ALA A N 1
ATOM 686 C CA . ALA A 1 94 ? -6.733 1.832 0.013 1.00 97.06 94 ALA A CA 1
ATOM 687 C C . ALA A 1 94 ? -7.853 2.468 0.850 1.00 97.06 94 ALA A C 1
ATOM 689 O O . ALA A 1 94 ? -8.859 1.822 1.122 1.00 97.06 94 ALA A O 1
ATOM 690 N N . LEU A 1 95 ? -7.725 3.744 1.226 1.00 97.31 95 LEU A N 1
ATOM 691 C CA . LEU A 1 95 ? -8.705 4.439 2.069 1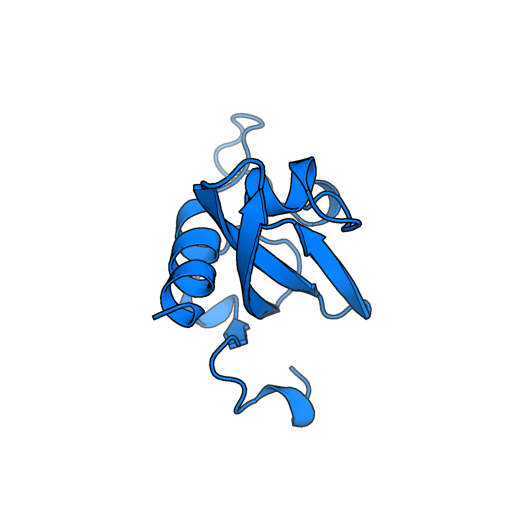.00 97.31 95 LEU A CA 1
ATOM 692 C C . LEU A 1 95 ? -10.084 4.557 1.411 1.00 97.31 95 LEU A C 1
ATOM 694 O O . LEU A 1 95 ? -11.094 4.505 2.114 1.00 97.31 95 LEU A O 1
ATOM 698 N N . ALA A 1 96 ? -10.144 4.641 0.080 1.00 96.69 96 ALA A N 1
ATOM 699 C CA . ALA A 1 96 ? -11.400 4.601 -0.665 1.00 96.69 96 ALA A CA 1
ATOM 700 C C . ALA A 1 96 ? -12.203 3.304 -0.424 1.00 96.69 96 ALA A C 1
ATOM 702 O O . ALA A 1 96 ? -13.425 3.315 -0.540 1.00 96.69 96 ALA A O 1
ATOM 703 N N . LEU A 1 97 ? -11.559 2.202 -0.024 1.00 96.56 97 LEU A N 1
ATOM 704 C CA . LEU A 1 97 ? -12.233 0.935 0.296 1.00 96.56 97 LEU A CA 1
ATOM 705 C C . LEU A 1 97 ? -12.973 0.957 1.643 1.00 96.56 97 LEU A C 1
ATOM 707 O O . LEU A 1 97 ? -13.797 0.086 1.895 1.00 96.56 97 LEU A O 1
ATOM 711 N N . CYS A 1 98 ? -12.690 1.928 2.517 1.00 93.12 98 CYS A N 1
ATOM 712 C CA . CYS A 1 98 ? -13.405 2.107 3.785 1.00 93.12 98 CYS A CA 1
ATOM 713 C C . CYS A 1 98 ? -14.711 2.922 3.644 1.00 93.12 98 CYS A C 1
ATOM 715 O O . CYS A 1 98 ? -15.264 3.329 4.671 1.00 93.12 98 CYS A O 1
ATOM 717 N N . SER A 1 99 ? -15.159 3.218 2.416 1.00 72.00 99 SER A N 1
ATOM 718 C CA . SER A 1 99 ? -16.362 4.021 2.139 1.00 72.00 99 SER A CA 1
ATOM 719 C C . SER A 1 99 ? -17.605 3.196 1.821 1.00 72.00 99 SER A C 1
ATOM 721 O O . SER A 1 99 ? -17.468 2.093 1.247 1.00 72.00 99 SER A O 1
#

Sequence (99 aa):
MPAAVAKDPGLLVSTTFGDKWPLTVPYVVAHCQGITVAGRHLQVATVDAPDGKTYAANGTAKDHGNYLDIDSIWAPNPDGSGLKIDFSPVIDAALALCS

Radius of gyration: 13.62 Å; chains: 1; bounding box: 35×28×38 Å

Secondary structure (DSSP, 8-state):
--GGGTT-TTEEEHHHHGGG--BSSSEEEEEEEEEEETTEEEEEEEEE-TTS-EEE-SHHHHHHS--EEGGGTBPBPTTSSSPBPP-HHHHHHHHGGG-